Protein AF-A0A9P1CIF5-F1 (afdb_monomer)

Solvent-accessible surface area (backbone atoms only — not comparable to full-atom values): 9711 Å² total; per-residue (Å²): 131,91,74,78,72,89,51,53,85,76,82,89,64,55,72,82,75,47,66,75,45,49,61,61,50,40,55,51,46,74,74,70,58,48,92,87,38,67,70,45,48,45,51,50,53,31,41,52,23,53,39,50,41,52,48,57,54,58,76,45,66,86,44,72,33,36,52,74,68,55,19,50,54,40,32,51,26,46,49,49,28,52,50,43,34,46,54,52,20,58,58,37,60,79,41,91,54,38,63,38,55,59,52,65,84,46,74,65,60,54,50,50,47,54,38,29,75,40,14,54,75,37,26,48,76,82,69,40,66,69,67,57,56,61,57,50,53,50,51,49,53,49,36,53,66,31,43,68,94,43,52,90,74,52,16,60,56,51,28,52,54,52,50,53,52,52,54,53,56,62,76,72,109

Radius of gyration: 19.91 Å; Cα contacts (8 Å, |Δi|>4): 139; chains: 1; bounding box: 53×35×54 Å

Organism: NCBI:txid2562237

Secondary structure (DSSP, 8-state):
---PPSSS------HHHHTT-HHHHHHHHHHH--TT-HHHHHHHHHHHHHHHHHHHHHHTTT-SS--HHHHHHHHHHHHHHHHHHHHHHHHHHTSGGGGGTTT---HHHHHHHHHHHHTTTS-HHHH-TTTTTHHHHHHHHHHHHHHTT--TTHHHHHHHHHHHHHHHHHTT-

Nearest PDB structures (foldseek):
  7ah0-assembly1_A  TM=4.809E-01  e=8.182E+00  synthetic construct
  8gw8-assembly1_R  TM=3.738E-01  e=9.571E+00  Homo sapiens

Foldseek 3Di:
DPDPDWEADDDPDACVRCLPVLVVVLVVLVVDFDPVDPLSVLVNLLSVLVVQLSVLLVVCVPPQAHDPVSLVSNLVSLVSNLVSLVVNQVVCCVDPCVRNSGSPDDVVSVVSNVQSVCRRPGNSCVVPCSVPVVVVVVLVVLLVVQVVPDDPVRSVVNSVVVVVVVVVVVVVD

Structure (mmCIF, N/CA/C/O backbone):
data_AF-A0A9P1CIF5-F1
#
_entry.id   AF-A0A9P1CIF5-F1
#
loop_
_atom_site.group_PDB
_atom_site.id
_atom_site.type_symbol
_atom_site.label_atom_id
_atom_site.label_alt_id
_atom_site.label_comp_id
_atom_site.label_asym_id
_atom_site.label_entity_id
_atom_site.label_seq_id
_atom_site.pdbx_PDB_ins_code
_atom_site.Cartn_x
_atom_site.Cartn_y
_atom_site.Cartn_z
_atom_site.occupancy
_atom_site.B_iso_or_equiv
_atom_site.auth_seq_id
_atom_site.auth_comp_id
_atom_site.auth_asym_id
_atom_site.auth_atom_id
_atom_site.pdbx_PDB_model_num
ATOM 1 N N . MET A 1 1 ? 10.411 2.989 34.857 1.00 40.66 1 MET A N 1
ATOM 2 C CA . MET A 1 1 ? 9.180 3.481 34.201 1.00 40.66 1 MET A CA 1
ATOM 3 C C . MET A 1 1 ? 9.538 3.820 32.760 1.00 40.66 1 MET A C 1
ATOM 5 O O . MET A 1 1 ? 10.343 4.718 32.552 1.00 40.66 1 MET A O 1
ATOM 9 N N . PHE A 1 2 ? 9.073 3.046 31.775 1.00 47.34 2 PHE A N 1
ATOM 10 C CA . PHE A 1 2 ? 9.360 3.324 30.363 1.00 47.34 2 PHE A CA 1
ATOM 11 C C . PHE A 1 2 ? 8.592 4.580 29.945 1.00 47.34 2 PHE A C 1
ATOM 13 O O . PHE A 1 2 ? 7.393 4.531 29.686 1.00 47.34 2 PHE A O 1
ATOM 20 N N . VAL A 1 3 ? 9.272 5.725 29.933 1.00 48.62 3 VAL A N 1
ATOM 21 C CA . VAL A 1 3 ? 8.695 6.979 29.446 1.00 48.62 3 VAL A CA 1
ATOM 22 C C . VAL A 1 3 ? 8.527 6.842 27.933 1.00 48.62 3 VAL A C 1
ATOM 24 O O . VAL A 1 3 ? 9.516 6.700 27.208 1.00 48.62 3 VAL A O 1
ATOM 27 N N . ARG A 1 4 ? 7.280 6.840 27.442 1.00 53.44 4 ARG A N 1
ATOM 28 C CA . ARG A 1 4 ? 6.996 6.887 25.999 1.00 53.44 4 ARG A CA 1
ATOM 29 C C . ARG A 1 4 ? 7.668 8.141 25.435 1.00 53.44 4 ARG A C 1
ATOM 31 O O . ARG A 1 4 ? 7.334 9.254 25.835 1.00 53.44 4 ARG A O 1
ATOM 38 N N . LYS A 1 5 ? 8.625 7.965 24.517 1.00 57.75 5 LYS A N 1
ATOM 39 C CA . LYS A 1 5 ? 9.151 9.082 23.720 1.00 57.75 5 LYS A CA 1
ATOM 40 C C . LYS A 1 5 ? 7.978 9.744 22.992 1.00 57.75 5 LYS A C 1
ATOM 42 O O . LYS A 1 5 ? 7.099 9.041 22.498 1.00 57.75 5 LYS A O 1
ATOM 47 N N . SER A 1 6 ? 7.957 11.074 22.961 1.00 62.72 6 SER A N 1
ATOM 48 C CA . SER A 1 6 ? 6.931 11.834 22.249 1.00 62.72 6 SER A CA 1
ATOM 49 C C . SER A 1 6 ? 6.964 11.529 20.747 1.00 62.72 6 SER A C 1
ATOM 51 O O . SER A 1 6 ? 8.031 11.299 20.169 1.00 62.72 6 SER A O 1
ATOM 53 N N . GLY A 1 7 ? 5.786 11.534 20.122 1.00 64.50 7 GLY A N 1
ATOM 54 C CA . GLY A 1 7 ? 5.610 11.309 18.690 1.00 64.50 7 GLY A CA 1
ATOM 55 C C . GLY A 1 7 ? 4.974 9.959 18.336 1.00 64.50 7 GLY A C 1
ATOM 56 O O . GLY A 1 7 ? 4.632 9.172 19.222 1.00 64.50 7 GLY A O 1
ATOM 57 N N . PRO A 1 8 ? 4.788 9.700 17.031 1.00 66.12 8 PRO A N 1
ATOM 58 C CA . PRO A 1 8 ? 4.142 8.491 16.536 1.00 66.12 8 PRO A CA 1
ATOM 59 C C . PRO A 1 8 ? 4.886 7.220 16.944 1.00 66.12 8 PRO A C 1
ATOM 61 O O . PRO A 1 8 ? 6.121 7.187 17.015 1.00 66.12 8 PRO A O 1
ATOM 64 N N . VAL A 1 9 ? 4.121 6.148 17.171 1.00 70.38 9 VAL A N 1
ATOM 65 C CA . VAL A 1 9 ? 4.674 4.808 17.384 1.00 70.38 9 VAL A CA 1
ATOM 66 C C . VAL A 1 9 ? 5.437 4.411 16.124 1.00 70.38 9 VAL A C 1
ATOM 68 O O . VAL A 1 9 ? 4.863 4.247 15.051 1.00 70.38 9 VAL A O 1
ATOM 71 N N . LYS A 1 10 ? 6.759 4.277 16.244 1.00 67.94 10 LYS A N 1
ATOM 72 C CA . LYS A 1 10 ? 7.598 3.813 15.140 1.00 67.94 10 LYS A CA 1
ATOM 73 C C . LYS A 1 10 ? 7.545 2.294 15.092 1.00 67.94 10 LYS A C 1
ATOM 75 O O . LYS A 1 10 ? 8.212 1.641 15.894 1.00 67.94 10 LYS A O 1
ATOM 80 N N . LEU A 1 11 ? 6.795 1.749 14.140 1.00 65.75 11 LEU A N 1
ATOM 81 C CA . LEU A 1 11 ? 6.952 0.353 13.746 1.00 65.75 11 LEU A CA 1
ATOM 82 C C . LEU A 1 11 ? 8.355 0.189 13.151 1.00 65.75 11 LEU A C 1
ATOM 84 O O . LEU A 1 11 ? 8.720 0.857 12.185 1.00 65.75 11 LEU A O 1
ATOM 88 N N . ARG A 1 12 ? 9.175 -0.645 13.793 1.00 67.19 12 ARG A N 1
ATOM 89 C CA . ARG A 1 12 ? 10.501 -1.032 13.307 1.00 67.19 12 ARG A CA 1
ATOM 90 C C . ARG A 1 12 ? 10.386 -2.427 12.709 1.00 67.19 12 ARG A C 1
ATOM 92 O O . ARG A 1 12 ? 10.687 -3.399 13.385 1.00 67.19 12 ARG A O 1
ATOM 99 N N . GLY A 1 13 ? 9.903 -2.504 11.480 1.00 67.56 13 GLY A N 1
ATOM 100 C CA . GLY A 1 13 ? 9.923 -3.731 10.694 1.00 67.56 13 GLY A CA 1
ATOM 101 C C . GLY A 1 13 ? 10.331 -3.389 9.274 1.00 67.56 13 GLY A C 1
ATOM 102 O O . GLY A 1 13 ? 9.889 -2.368 8.739 1.00 67.56 13 GLY A O 1
ATOM 103 N N . LYS A 1 14 ? 11.208 -4.200 8.682 1.00 69.88 14 LYS A N 1
ATOM 104 C CA . LYS A 1 14 ? 11.510 -4.090 7.252 1.00 69.88 14 L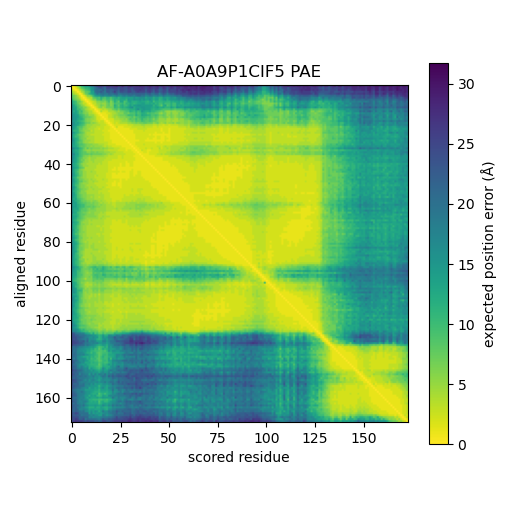YS A CA 1
ATOM 105 C C . LYS A 1 14 ? 10.269 -4.468 6.454 1.00 69.88 14 LYS A C 1
ATOM 107 O O . LYS A 1 14 ? 9.488 -5.306 6.901 1.00 69.88 14 LYS A O 1
ATOM 112 N N . ALA A 1 15 ? 10.113 -3.915 5.253 1.00 69.75 15 ALA A N 1
ATOM 113 C CA . ALA A 1 15 ? 8.962 -4.207 4.393 1.00 69.75 15 ALA A CA 1
ATOM 114 C C . ALA A 1 15 ? 8.740 -5.722 4.198 1.00 69.75 15 ALA A C 1
ATOM 116 O O . ALA A 1 15 ? 7.614 -6.201 4.280 1.00 69.75 15 ALA A O 1
ATOM 117 N N . ALA A 1 16 ? 9.824 -6.489 4.033 1.00 69.00 16 ALA A N 1
ATOM 118 C CA . ALA A 1 16 ? 9.770 -7.946 3.917 1.00 69.00 16 ALA A CA 1
ATOM 119 C C . ALA A 1 16 ? 9.288 -8.661 5.196 1.00 69.00 16 ALA A C 1
ATOM 121 O O . ALA A 1 16 ? 8.620 -9.685 5.097 1.00 69.00 16 ALA A O 1
ATOM 122 N N . GLU A 1 17 ? 9.598 -8.128 6.381 1.00 72.31 17 GLU A N 1
ATOM 123 C CA . GLU A 1 17 ? 9.223 -8.718 7.676 1.00 72.31 17 GLU A CA 1
ATOM 124 C C . GLU A 1 17 ? 7.747 -8.468 8.007 1.00 72.31 17 GLU A C 1
ATOM 126 O O . GLU A 1 17 ? 7.107 -9.293 8.652 1.00 72.31 17 GLU A O 1
ATOM 131 N N . ILE A 1 18 ? 7.201 -7.337 7.553 1.00 78.56 18 ILE A N 1
ATOM 132 C CA . ILE A 1 18 ? 5.812 -6.936 7.822 1.00 78.56 18 ILE A CA 1
ATOM 133 C C . ILE A 1 18 ? 4.846 -7.302 6.693 1.00 78.56 18 ILE A C 1
ATOM 135 O O . ILE A 1 18 ? 3.650 -7.075 6.833 1.00 78.56 18 ILE A O 1
ATOM 139 N N . LYS A 1 19 ? 5.344 -7.882 5.595 1.00 75.12 19 LYS A N 1
ATOM 140 C CA . LYS A 1 19 ? 4.545 -8.229 4.412 1.00 75.12 19 LYS A CA 1
ATOM 141 C C . LYS A 1 19 ? 3.349 -9.131 4.732 1.00 75.12 19 LYS A C 1
ATOM 143 O O . LYS A 1 19 ? 2.340 -9.044 4.061 1.00 75.12 19 LYS A O 1
ATOM 148 N N . CYS A 1 20 ? 3.461 -9.996 5.737 1.00 80.94 20 CYS A N 1
ATOM 149 C CA . CYS A 1 20 ? 2.384 -10.914 6.121 1.00 80.94 20 CYS A CA 1
ATOM 150 C C . CYS A 1 20 ? 1.609 -10.435 7.360 1.00 80.94 20 CYS A C 1
ATOM 152 O O . CYS A 1 20 ? 0.925 -11.228 7.997 1.00 80.94 20 CYS A O 1
ATOM 154 N N . LEU A 1 21 ? 1.763 -9.167 7.760 1.00 86.69 21 LEU A N 1
ATOM 155 C CA . LEU A 1 21 ? 1.127 -8.632 8.967 1.00 86.69 21 LEU A CA 1
ATOM 156 C C . LEU A 1 21 ? -0.330 -8.203 8.733 1.00 86.69 21 LEU A C 1
ATOM 158 O O . LEU A 1 21 ? -1.079 -8.109 9.703 1.00 86.69 21 LEU A O 1
ATOM 162 N N . GLY A 1 22 ? -0.731 -7.960 7.480 1.00 90.12 22 GLY A N 1
ATOM 163 C CA . GLY A 1 22 ? -2.070 -7.484 7.123 1.00 90.12 22 GLY A CA 1
ATOM 164 C C . GLY A 1 22 ? -3.186 -8.403 7.622 1.00 90.12 22 GLY A C 1
ATOM 165 O O . GLY A 1 22 ? -3.993 -7.987 8.455 1.00 90.12 22 GLY A O 1
ATOM 166 N N . GLU A 1 23 ? -3.193 -9.664 7.183 1.00 93.56 23 GLU A N 1
ATOM 167 C CA . GLU A 1 23 ? -4.243 -10.628 7.545 1.00 93.56 23 GLU A CA 1
ATOM 168 C C . GLU A 1 23 ? -4.332 -10.895 9.062 1.00 93.56 23 GLU A C 1
ATOM 170 O O . GLU A 1 23 ? -5.437 -10.813 9.605 1.00 93.56 23 GLU A O 1
ATOM 175 N N . PRO A 1 24 ? -3.227 -11.144 9.807 1.00 94.81 24 PRO A N 1
ATOM 176 C CA . PRO A 1 24 ? -3.306 -11.293 11.260 1.00 94.81 24 PRO A CA 1
ATOM 177 C C . PRO A 1 24 ? -3.837 -10.045 11.969 1.00 94.81 24 PRO A C 1
ATOM 179 O O . PRO A 1 24 ? -4.577 -10.164 12.947 1.00 94.81 24 PRO A O 1
ATOM 182 N N . LEU A 1 25 ? -3.475 -8.848 11.493 1.00 93.69 25 LEU A N 1
ATOM 183 C CA . LEU A 1 25 ? -3.959 -7.595 12.068 1.00 93.69 25 LEU A CA 1
ATOM 184 C C . LEU A 1 25 ? -5.456 -7.405 11.808 1.00 93.69 25 LEU A C 1
ATOM 186 O O . LEU A 1 25 ? -6.179 -7.002 12.719 1.00 93.69 25 LEU A O 1
ATOM 190 N N . LEU A 1 26 ? -5.924 -7.737 10.603 1.00 96.38 26 LEU A N 1
ATOM 191 C CA . LEU A 1 26 ? -7.343 -7.736 10.260 1.00 96.38 26 LEU A CA 1
ATOM 192 C C . LEU A 1 26 ? -8.125 -8.728 11.129 1.00 96.38 26 LEU A C 1
ATOM 194 O O . LEU A 1 26 ? -9.155 -8.359 11.693 1.00 96.38 26 LEU A O 1
ATOM 198 N N . ALA A 1 27 ? -7.629 -9.956 11.290 1.00 96.81 27 ALA A N 1
ATOM 199 C CA . ALA A 1 27 ? -8.264 -10.972 12.127 1.00 96.81 27 ALA A CA 1
ATOM 200 C C . ALA A 1 27 ? -8.340 -10.534 13.598 1.00 96.81 27 ALA A C 1
ATOM 202 O O . ALA A 1 27 ? -9.385 -10.661 14.237 1.00 96.81 27 ALA A O 1
ATOM 203 N N . TYR A 1 28 ? -7.253 -9.960 14.122 1.00 96.75 28 TYR A N 1
ATOM 204 C CA . TYR A 1 28 ? -7.225 -9.422 15.478 1.00 96.75 28 TYR A CA 1
ATOM 205 C C . TYR A 1 28 ? -8.222 -8.273 15.649 1.00 96.75 28 TYR A C 1
ATOM 207 O O . TYR A 1 28 ? -9.049 -8.325 16.558 1.00 96.75 28 TYR A O 1
ATOM 215 N N . TRP A 1 29 ? -8.199 -7.274 14.760 1.00 97.31 29 TRP A N 1
ATOM 216 C CA . TRP A 1 29 ? -9.115 -6.134 14.834 1.00 97.31 29 TRP A CA 1
ATOM 217 C C . TRP A 1 29 ? -10.575 -6.581 14.752 1.00 97.31 29 TRP A C 1
ATOM 219 O O . TRP A 1 29 ? -11.390 -6.160 15.566 1.00 97.31 29 TRP A O 1
ATOM 229 N N . SER A 1 30 ? -10.884 -7.514 13.848 1.00 96.50 30 SER A N 1
ATOM 230 C CA . SER A 1 30 ? -12.223 -8.101 13.702 1.00 96.50 30 SER A CA 1
ATOM 231 C C . SER A 1 30 ? -12.731 -8.765 14.987 1.00 96.50 30 SER A C 1
ATOM 233 O O . SER A 1 30 ? -13.933 -8.822 15.204 1.00 96.50 30 SER A O 1
ATOM 235 N N . SER A 1 31 ? -11.835 -9.244 15.857 1.00 96.81 31 SER A N 1
ATOM 236 C CA . SER A 1 31 ? -12.211 -9.878 17.128 1.00 96.81 31 SER A CA 1
ATOM 237 C C . SER A 1 31 ? -12.474 -8.899 18.277 1.00 96.81 31 SER A C 1
ATOM 239 O O . SER A 1 31 ? -13.050 -9.297 19.288 1.00 96.81 31 SER A O 1
ATOM 241 N N . CYS A 1 32 ? -12.026 -7.645 18.160 1.00 96.12 32 CYS A N 1
ATOM 242 C CA . CYS A 1 32 ? -12.039 -6.693 19.273 1.00 96.12 32 CYS A CA 1
ATOM 243 C C . CYS A 1 32 ? -12.598 -5.304 18.940 1.00 96.12 32 CYS A C 1
ATOM 245 O O . CYS A 1 32 ? -12.635 -4.451 19.830 1.00 96.12 32 CYS A O 1
ATOM 247 N N . TYR A 1 33 ? -12.974 -5.036 17.687 1.00 96.44 33 TYR A N 1
ATOM 248 C CA . TYR A 1 33 ? -13.557 -3.752 17.308 1.00 96.44 33 TYR A CA 1
ATOM 249 C C . TYR A 1 33 ? -14.967 -3.582 17.890 1.00 96.44 33 TYR A C 1
ATOM 251 O O . TYR A 1 33 ? -15.617 -4.535 18.312 1.00 96.44 33 TYR A O 1
ATOM 259 N N . ASP A 1 34 ? -15.423 -2.334 17.927 1.00 96.12 34 ASP A N 1
ATOM 260 C CA . ASP A 1 34 ? -16.751 -1.980 18.422 1.00 96.12 34 ASP A CA 1
ATOM 261 C C . ASP A 1 34 ? -17.634 -1.695 17.210 1.00 96.12 34 ASP A C 1
ATOM 263 O O . ASP A 1 34 ? -17.374 -0.752 16.461 1.00 96.12 34 ASP A O 1
ATOM 267 N N . GLU A 1 35 ? -18.657 -2.521 17.006 1.00 95.25 35 GLU A N 1
ATOM 268 C CA . GLU A 1 35 ? -19.595 -2.394 15.891 1.00 95.25 35 GLU A CA 1
ATOM 269 C C . GLU A 1 35 ? -20.430 -1.115 15.952 1.00 95.25 35 GLU A C 1
ATOM 271 O O . GLU A 1 35 ? -20.935 -0.675 14.926 1.00 95.25 35 GLU A O 1
ATOM 276 N N . THR A 1 36 ? -20.578 -0.498 17.123 1.00 97.06 36 THR A N 1
ATOM 277 C CA . THR A 1 36 ? -21.340 0.749 17.282 1.00 97.06 36 THR A CA 1
ATOM 278 C C . THR A 1 36 ? -20.497 1.995 17.016 1.00 97.06 36 THR A C 1
ATOM 280 O O . THR A 1 36 ? -21.039 3.089 16.852 1.00 97.06 36 THR A O 1
ATOM 283 N N . ASN A 1 37 ? -19.173 1.838 16.942 1.00 96.44 37 ASN A N 1
ATOM 284 C CA . ASN A 1 37 ? -18.231 2.925 16.732 1.00 96.44 37 ASN A CA 1
ATOM 285 C C . ASN A 1 37 ? -17.866 3.049 15.244 1.00 96.44 37 ASN A C 1
ATOM 287 O O . ASN A 1 37 ? -17.211 2.181 14.664 1.00 96.44 37 ASN A O 1
ATOM 291 N N . GLU A 1 38 ? -18.248 4.171 14.634 1.00 96.44 38 GLU A N 1
ATOM 292 C CA . GLU A 1 38 ? -18.004 4.448 13.215 1.00 96.44 38 GLU A CA 1
ATOM 293 C C . GLU A 1 38 ? -16.511 4.390 12.854 1.00 96.44 38 GLU A C 1
ATOM 295 O O . GLU A 1 38 ? -16.134 3.792 11.848 1.00 96.44 38 GLU A O 1
ATOM 300 N N . GLN A 1 39 ? -15.629 4.952 13.684 1.00 95.44 39 GLN A N 1
ATOM 301 C CA . GLN A 1 39 ? -14.189 4.938 13.423 1.00 95.44 39 GLN A CA 1
ATOM 302 C C . GLN A 1 39 ? -13.617 3.520 13.512 1.00 95.44 39 GLN A C 1
ATOM 304 O O . GLN A 1 39 ? -12.720 3.171 12.747 1.00 95.44 39 GLN A O 1
ATOM 309 N N . HIS A 1 40 ? -14.142 2.671 14.397 1.00 96.56 40 HIS A N 1
ATOM 310 C CA . HIS A 1 40 ? -13.733 1.267 14.472 1.00 96.56 40 HIS A CA 1
ATOM 311 C C . HIS A 1 40 ? -14.130 0.487 13.215 1.00 96.56 40 HIS A C 1
ATOM 313 O O . HIS A 1 40 ? -13.319 -0.292 12.703 1.00 96.56 40 HIS A O 1
ATOM 319 N N . GLN A 1 41 ? -15.330 0.742 12.687 1.00 97.44 41 GLN A N 1
ATOM 320 C CA . GLN A 1 41 ? -15.765 0.202 11.399 1.00 97.44 41 GLN A CA 1
ATOM 321 C C . GLN A 1 41 ? -14.879 0.716 10.255 1.00 97.44 41 GLN A C 1
ATOM 323 O O . GLN A 1 41 ? -14.414 -0.072 9.437 1.00 97.44 41 GLN A O 1
ATOM 328 N N . GLN A 1 42 ? -14.570 2.015 10.216 1.00 97.31 42 GLN A N 1
ATOM 329 C CA . GLN A 1 42 ? -13.673 2.595 9.208 1.00 97.31 42 GLN A CA 1
ATOM 330 C C . GLN A 1 42 ? -12.277 1.953 9.236 1.00 97.31 42 GLN A C 1
ATOM 332 O O . GLN A 1 42 ? -11.718 1.668 8.177 1.00 97.31 42 GLN A O 1
ATOM 337 N N . VAL A 1 43 ? -11.719 1.678 10.423 1.00 96.94 43 VAL A N 1
ATOM 338 C CA . VAL A 1 43 ? -10.441 0.953 10.562 1.00 96.94 43 VAL A CA 1
ATOM 339 C C . VAL A 1 43 ? -10.557 -0.478 10.037 1.00 96.94 43 VAL A C 1
ATOM 3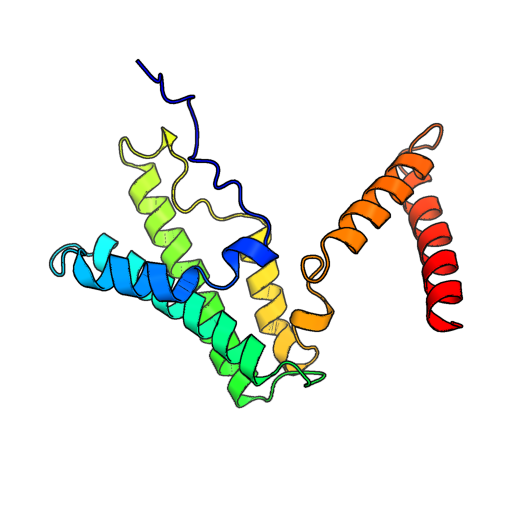41 O O . VAL A 1 43 ? -9.650 -0.936 9.343 1.00 96.94 43 VAL A O 1
ATOM 344 N N . LEU A 1 44 ? -11.666 -1.171 10.313 1.00 97.62 44 LEU A N 1
ATOM 345 C CA . LEU A 1 44 ? -11.911 -2.514 9.787 1.00 97.62 44 LEU A CA 1
ATOM 346 C C . LEU A 1 44 ? -11.912 -2.514 8.251 1.00 97.62 44 LEU A C 1
ATOM 348 O O . LEU A 1 44 ? -11.159 -3.275 7.643 1.00 97.62 44 LEU A O 1
ATOM 352 N N . TYR A 1 45 ? -12.682 -1.619 7.627 1.00 97.31 45 TYR A N 1
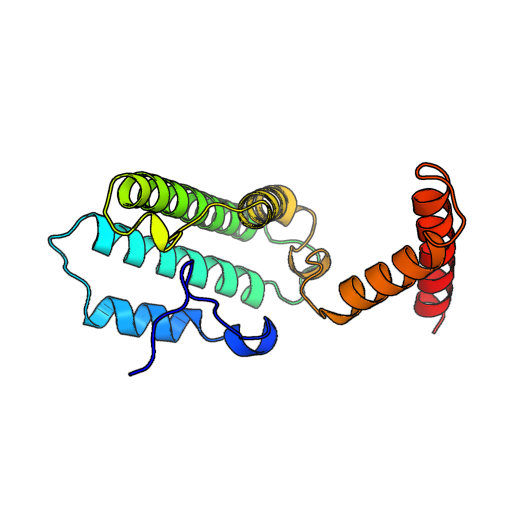ATOM 353 C CA . TYR A 1 45 ? -12.717 -1.482 6.168 1.00 97.31 45 TYR A CA 1
ATOM 354 C C . TYR A 1 45 ? -11.351 -1.091 5.593 1.00 97.31 45 TYR A C 1
ATOM 356 O O . TYR A 1 45 ? -10.935 -1.626 4.569 1.00 97.31 45 TYR A O 1
ATOM 364 N N . LEU A 1 46 ? -10.604 -0.213 6.266 1.00 96.94 46 LEU A N 1
ATOM 365 C CA . LEU A 1 46 ? -9.254 0.162 5.844 1.00 96.94 46 LEU A CA 1
ATOM 366 C C . LEU A 1 46 ? -8.307 -1.048 5.829 1.00 96.94 46 LEU A C 1
ATOM 368 O O . LEU A 1 46 ? -7.548 -1.216 4.874 1.00 96.94 46 LEU A O 1
ATOM 372 N N . LEU A 1 47 ? -8.363 -1.907 6.853 1.00 96.44 47 LEU A N 1
ATOM 373 C CA . LEU A 1 47 ? -7.565 -3.136 6.919 1.00 96.44 47 LEU A CA 1
ATOM 374 C C . LEU A 1 47 ? -7.965 -4.137 5.827 1.00 96.44 47 LEU A C 1
ATOM 376 O O . LEU A 1 47 ? -7.085 -4.728 5.201 1.00 96.44 47 LEU A O 1
ATOM 380 N N . GLN A 1 48 ? -9.263 -4.281 5.549 1.00 97.31 48 GLN A N 1
ATOM 381 C CA . GLN A 1 48 ? -9.761 -5.113 4.448 1.00 97.31 48 GLN A CA 1
ATOM 382 C C . GLN A 1 48 ? -9.242 -4.620 3.094 1.00 97.31 48 GLN A C 1
ATOM 384 O O . GLN A 1 48 ? -8.725 -5.415 2.313 1.00 97.31 48 GLN A O 1
ATOM 389 N N . MET A 1 49 ? -9.307 -3.310 2.832 1.00 97.38 49 MET A N 1
ATOM 390 C CA . MET A 1 49 ? -8.787 -2.731 1.589 1.00 97.38 49 MET A CA 1
ATOM 391 C C . MET A 1 49 ? -7.272 -2.906 1.463 1.00 97.38 49 MET A C 1
ATOM 393 O O . MET A 1 49 ? -6.779 -3.185 0.371 1.00 97.38 49 MET A O 1
ATOM 397 N N . SER A 1 50 ? -6.529 -2.805 2.571 1.00 94.31 50 SER A N 1
ATOM 398 C CA . SER A 1 50 ? -5.088 -3.083 2.586 1.00 94.31 50 SER A CA 1
ATOM 399 C C . SER A 1 50 ? -4.782 -4.532 2.195 1.00 94.31 50 SER A C 1
ATOM 401 O O . SER A 1 50 ? -3.924 -4.754 1.344 1.00 94.31 50 SER A O 1
ATOM 403 N N . CYS A 1 51 ? -5.494 -5.508 2.773 1.00 95.12 51 CYS A N 1
ATOM 404 C CA . CYS A 1 51 ? -5.318 -6.925 2.432 1.00 95.12 51 CYS A CA 1
ATOM 405 C C . CYS A 1 51 ? -5.707 -7.186 0.971 1.00 95.12 51 CYS A C 1
ATOM 407 O O . CYS A 1 51 ? -4.945 -7.804 0.233 1.00 95.12 51 CYS A O 1
ATOM 409 N N . ARG A 1 52 ? -6.824 -6.606 0.510 1.00 96.25 52 ARG A N 1
ATOM 410 C CA . ARG A 1 52 ? -7.278 -6.744 -0.879 1.00 96.25 52 ARG A CA 1
ATOM 411 C C . ARG A 1 52 ? -6.254 -6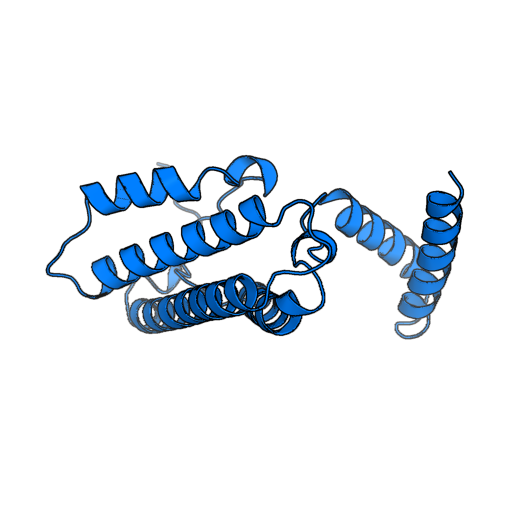.222 -1.887 1.00 96.25 52 ARG A C 1
ATOM 413 O O . ARG A 1 52 ? -6.047 -6.836 -2.931 1.00 96.25 52 ARG A O 1
ATOM 420 N N . CYS A 1 53 ? -5.590 -5.107 -1.581 1.00 94.69 53 CYS A N 1
ATOM 421 C CA . CYS A 1 53 ? -4.496 -4.603 -2.410 1.00 94.69 53 CYS A CA 1
ATOM 422 C C . CYS A 1 53 ? -3.371 -5.644 -2.538 1.00 94.69 53 CYS A C 1
ATOM 424 O O . CYS A 1 53 ? -2.907 -5.915 -3.645 1.00 94.69 53 CYS A O 1
ATOM 426 N N . GLU A 1 54 ? -2.936 -6.229 -1.417 1.00 92.00 54 GLU A N 1
ATOM 427 C CA . GLU A 1 54 ? -1.862 -7.229 -1.386 1.00 92.00 54 GLU A CA 1
ATOM 428 C C . GLU A 1 54 ? -2.230 -8.522 -2.124 1.00 92.00 54 GLU A C 1
ATOM 430 O O . GLU A 1 54 ? -1.388 -9.056 -2.851 1.00 92.00 54 GLU A O 1
ATOM 435 N N . GLU A 1 55 ? -3.474 -8.985 -1.993 1.00 94.19 55 GLU A N 1
ATOM 436 C CA . GLU A 1 55 ? -4.016 -10.138 -2.720 1.00 94.19 55 GLU A CA 1
ATOM 437 C C . GLU A 1 55 ? -3.910 -9.947 -4.234 1.00 94.19 55 GLU A C 1
ATOM 439 O O . GLU A 1 55 ? -3.256 -10.751 -4.898 1.00 94.19 55 GLU A O 1
ATOM 444 N N . ILE A 1 56 ? -4.446 -8.844 -4.774 1.00 96.12 56 ILE A N 1
ATOM 445 C CA . ILE A 1 56 ? -4.432 -8.577 -6.225 1.00 96.12 56 ILE A CA 1
ATOM 446 C C . ILE A 1 56 ? -2.990 -8.533 -6.750 1.00 96.12 56 ILE A C 1
ATOM 448 O O . ILE A 1 56 ? -2.658 -9.098 -7.796 1.00 96.12 56 ILE A O 1
ATOM 452 N N . ILE A 1 57 ? -2.091 -7.903 -5.989 1.00 92.88 57 ILE A N 1
ATOM 453 C CA . ILE A 1 57 ? -0.658 -7.848 -6.295 1.00 92.88 57 ILE A CA 1
ATOM 454 C C . ILE A 1 57 ? -0.016 -9.242 -6.271 1.00 92.88 57 ILE A C 1
ATOM 456 O O . ILE A 1 57 ? 0.921 -9.525 -7.030 1.00 92.88 57 ILE A O 1
ATOM 460 N N . PHE A 1 58 ? -0.440 -10.110 -5.360 1.00 91.81 58 PHE A N 1
ATOM 461 C CA . PHE A 1 58 ? 0.074 -11.467 -5.254 1.00 91.81 58 PHE A CA 1
ATOM 462 C C . PHE A 1 58 ? -0.431 -12.361 -6.391 1.00 91.81 58 PHE A C 1
ATOM 464 O O . PHE A 1 58 ? 0.376 -13.079 -6.990 1.00 91.81 58 PHE A O 1
ATOM 471 N N . GLU A 1 59 ? -1.715 -12.270 -6.724 1.00 94.75 59 GLU A N 1
ATOM 472 C CA . GLU A 1 59 ? -2.363 -12.973 -7.837 1.00 94.75 59 GLU A CA 1
ATOM 473 C C . GLU A 1 59 ? -1.699 -12.609 -9.172 1.00 94.75 59 GLU A C 1
ATOM 475 O O . GLU A 1 59 ? -1.360 -13.484 -9.968 1.00 94.75 59 GLU A O 1
ATOM 480 N N . ASN A 1 60 ? -1.356 -11.333 -9.353 1.00 94.81 60 ASN A N 1
ATOM 481 C CA . ASN A 1 60 ? -0.706 -10.821 -10.557 1.00 94.81 60 ASN A CA 1
ATOM 482 C C . ASN A 1 60 ? 0.836 -10.851 -10.508 1.00 94.81 60 ASN A C 1
ATOM 484 O O . ASN A 1 60 ? 1.499 -10.146 -11.268 1.00 94.81 60 ASN A O 1
ATOM 488 N N . LYS A 1 61 ? 1.470 -11.645 -9.632 1.00 91.38 61 LYS A N 1
ATOM 489 C CA . LYS A 1 61 ? 2.930 -11.567 -9.378 1.00 91.38 61 LYS A CA 1
ATOM 490 C C . LYS A 1 61 ? 3.845 -11.744 -10.596 1.00 91.38 61 LYS A C 1
A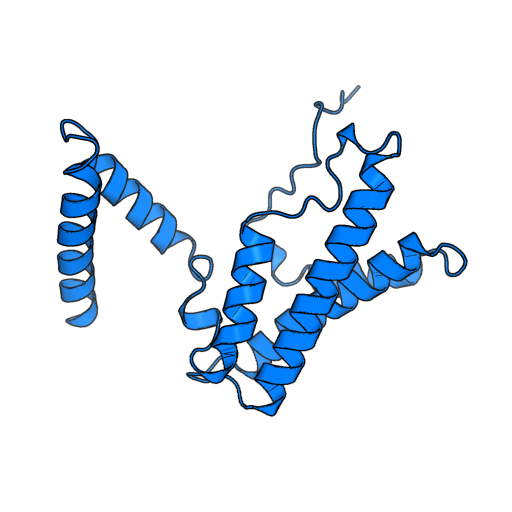TOM 492 O O . LYS A 1 61 ? 4.974 -11.264 -10.555 1.00 91.38 61 LYS A O 1
ATOM 497 N N . SER A 1 62 ? 3.403 -12.474 -11.617 1.00 92.19 62 SER A N 1
ATOM 498 C CA . SER A 1 62 ? 4.174 -12.774 -12.833 1.00 92.19 62 SER A CA 1
ATOM 499 C C . SER A 1 62 ? 3.733 -11.958 -14.046 1.00 92.19 62 SER A C 1
ATOM 501 O O . SER A 1 62 ? 4.339 -12.077 -15.108 1.00 92.19 62 SER A O 1
ATOM 503 N N . ALA A 1 63 ? 2.667 -11.168 -13.918 1.00 93.44 63 ALA A N 1
ATOM 504 C CA . ALA A 1 63 ? 2.121 -10.397 -15.020 1.00 93.44 63 ALA A 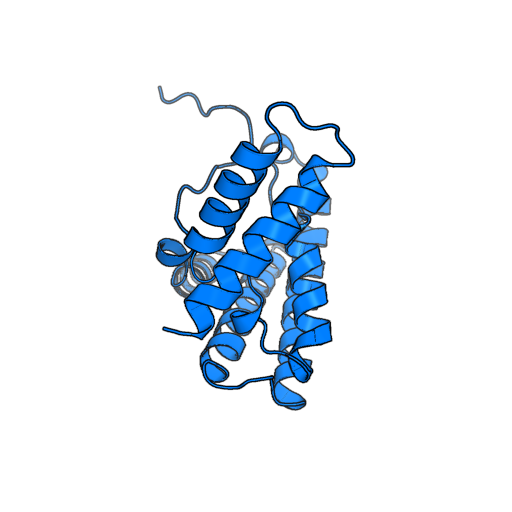CA 1
ATOM 505 C C . ALA A 1 63 ? 2.917 -9.100 -15.220 1.00 93.44 63 ALA A C 1
ATOM 507 O O . ALA A 1 63 ? 3.308 -8.445 -14.250 1.00 93.44 63 ALA A O 1
ATOM 508 N N . LEU A 1 64 ? 3.126 -8.704 -16.478 1.00 94.19 64 LEU A N 1
ATOM 509 C CA . LEU A 1 64 ? 3.755 -7.421 -16.814 1.00 94.19 64 LEU A CA 1
ATOM 510 C C . LEU A 1 64 ? 2.871 -6.231 -16.409 1.00 94.19 64 LEU A C 1
ATOM 512 O O . LEU A 1 64 ? 3.383 -5.192 -16.004 1.00 94.19 64 LEU A O 1
ATOM 516 N N . ALA A 1 65 ? 1.555 -6.405 -16.496 1.00 96.69 65 ALA A N 1
ATOM 517 C CA . ALA A 1 65 ? 0.519 -5.451 -16.123 1.00 96.69 65 ALA A CA 1
ATOM 518 C C . ALA A 1 65 ? -0.713 -6.216 -15.619 1.00 96.69 65 ALA A C 1
ATOM 520 O O . ALA A 1 65 ? -0.840 -7.410 -15.894 1.00 96.69 65 ALA A O 1
ATOM 521 N N . PHE A 1 66 ? -1.591 -5.547 -14.874 1.00 97.31 66 PHE A N 1
ATOM 522 C CA . PHE A 1 66 ? -2.844 -6.148 -14.411 1.00 97.31 66 PHE A CA 1
ATOM 523 C C . PHE A 1 66 ? -3.840 -6.293 -15.565 1.00 97.31 66 PHE A C 1
ATOM 525 O O . PHE A 1 66 ? -3.793 -5.527 -16.531 1.00 97.31 66 PHE A O 1
ATOM 532 N N . SER A 1 67 ? -4.750 -7.264 -15.452 1.00 97.75 67 SER A N 1
ATOM 533 C CA . SER A 1 67 ? -5.941 -7.316 -16.305 1.00 97.75 67 SER A CA 1
ATOM 534 C C . SER A 1 67 ? -6.811 -6.068 -16.081 1.00 97.75 67 SER A C 1
ATOM 536 O O . SER A 1 67 ? -6.677 -5.398 -15.057 1.00 97.75 67 SER A O 1
ATOM 538 N N . ASP A 1 68 ? -7.711 -5.735 -17.011 1.00 97.44 68 ASP A N 1
ATOM 539 C CA . ASP A 1 68 ? -8.612 -4.583 -16.829 1.00 97.44 68 ASP A CA 1
ATOM 540 C C . ASP A 1 68 ? -9.486 -4.730 -15.567 1.00 97.44 68 ASP A C 1
ATOM 542 O O . ASP A 1 68 ? -9.734 -3.747 -14.867 1.00 97.44 68 ASP A O 1
ATOM 546 N N . GLU A 1 69 ? -9.905 -5.960 -15.253 1.00 97.94 69 GLU A N 1
ATOM 547 C CA . GLU A 1 69 ? -10.673 -6.294 -14.050 1.00 97.94 69 GLU A CA 1
ATOM 548 C C . GLU A 1 69 ? -9.842 -6.083 -12.777 1.00 97.94 69 GLU A C 1
ATOM 550 O O . GLU A 1 69 ? -10.256 -5.349 -11.878 1.00 97.94 69 GLU A O 1
ATOM 555 N N . ASP A 1 70 ? -8.630 -6.641 -12.731 1.00 98.00 70 ASP A N 1
ATOM 556 C CA . ASP A 1 70 ? -7.741 -6.509 -11.574 1.00 98.00 70 ASP A CA 1
ATOM 557 C C . ASP A 1 70 ? -7.267 -5.070 -11.373 1.00 98.00 70 ASP A C 1
ATOM 559 O O . ASP A 1 70 ? -7.141 -4.608 -10.241 1.00 98.00 70 ASP A O 1
ATOM 563 N N . ALA A 1 71 ? -7.017 -4.333 -12.458 1.00 98.00 71 ALA A N 1
ATOM 564 C CA . ALA A 1 71 ? -6.641 -2.927 -12.399 1.00 98.00 71 ALA A CA 1
ATOM 565 C C . ALA A 1 71 ? -7.773 -2.070 -11.820 1.00 98.00 71 ALA A C 1
ATOM 567 O O . ALA A 1 71 ? -7.517 -1.217 -10.967 1.00 98.00 71 ALA A O 1
ATOM 568 N N . ALA A 1 72 ? -9.020 -2.311 -12.239 1.00 98.31 72 ALA A N 1
ATOM 569 C CA . ALA A 1 72 ? -10.185 -1.624 -11.693 1.00 98.31 72 ALA A CA 1
ATOM 570 C C . ALA A 1 72 ? -10.384 -1.952 -10.205 1.00 98.31 72 ALA A C 1
ATOM 572 O O . ALA A 1 72 ? -10.506 -1.033 -9.392 1.00 98.31 72 ALA A O 1
ATOM 573 N N . ALA A 1 73 ? -10.324 -3.236 -9.835 1.00 98.25 73 ALA A N 1
ATOM 574 C CA . ALA A 1 73 ? -10.443 -3.680 -8.446 1.00 98.25 73 ALA A CA 1
ATOM 575 C C . ALA A 1 73 ? -9.319 -3.118 -7.559 1.00 98.25 73 ALA A C 1
ATOM 577 O O . ALA A 1 73 ? -9.555 -2.689 -6.428 1.00 98.25 73 ALA A O 1
ATOM 578 N N . PHE A 1 74 ? -8.089 -3.070 -8.076 1.00 98.00 74 PHE A N 1
ATOM 579 C CA . PHE A 1 74 ? -6.948 -2.504 -7.364 1.00 98.00 74 PHE A CA 1
ATOM 580 C C . PHE A 1 74 ? -7.091 -0.994 -7.179 1.00 98.00 74 PHE A C 1
ATOM 582 O O . PHE A 1 74 ? -6.813 -0.472 -6.100 1.00 98.00 74 PHE A O 1
ATOM 589 N N . GLN A 1 75 ? -7.558 -0.284 -8.207 1.00 98.12 75 GLN A N 1
ATOM 590 C CA . GLN A 1 75 ? -7.840 1.142 -8.114 1.00 98.12 75 GLN A CA 1
ATOM 591 C C . GLN A 1 75 ? -8.921 1.437 -7.077 1.00 98.12 75 GLN A C 1
ATOM 593 O O . GLN A 1 75 ? -8.722 2.319 -6.242 1.00 98.12 75 GLN A O 1
ATOM 598 N N . GLU A 1 76 ? -10.024 0.694 -7.080 1.00 98.25 76 GLU A N 1
ATOM 599 C CA . GLU A 1 76 ? -11.079 0.844 -6.079 1.00 98.25 76 GLU A CA 1
ATOM 600 C C . GLU A 1 76 ? -10.538 0.628 -4.658 1.00 98.25 76 GLU A C 1
ATOM 602 O O . GLU A 1 76 ? -10.694 1.503 -3.802 1.00 98.25 76 GLU A O 1
ATOM 607 N N . ALA A 1 77 ? -9.807 -0.468 -4.430 1.00 98.06 77 ALA A N 1
ATOM 608 C CA . ALA A 1 77 ? -9.240 -0.789 -3.123 1.00 98.06 77 ALA A CA 1
ATOM 609 C C . ALA A 1 77 ? -8.242 0.276 -2.631 1.00 98.06 77 ALA A C 1
ATOM 611 O O . ALA A 1 77 ? -8.321 0.722 -1.484 1.00 98.06 77 ALA A O 1
ATOM 612 N N . VAL A 1 78 ? -7.329 0.743 -3.493 1.00 97.38 78 VAL A N 1
ATOM 613 C CA . VAL A 1 78 ? -6.333 1.766 -3.131 1.00 97.38 78 VAL A CA 1
ATOM 614 C C . VAL A 1 78 ? -6.992 3.111 -2.823 1.00 97.38 78 VAL A C 1
ATOM 616 O O . VAL A 1 78 ? -6.595 3.792 -1.872 1.00 97.38 78 VAL A O 1
ATOM 619 N N . PHE A 1 79 ? -8.000 3.512 -3.600 1.00 97.81 79 PHE A N 1
ATOM 620 C CA . PHE A 1 79 ? -8.703 4.774 -3.373 1.00 97.81 79 PHE A CA 1
ATOM 621 C C . PHE A 1 79 ? -9.567 4.711 -2.112 1.00 97.81 79 PHE A C 1
ATOM 623 O O . PHE A 1 79 ? -9.548 5.663 -1.331 1.00 97.81 79 PHE A O 1
ATOM 630 N N . ALA A 1 80 ? -10.243 3.587 -1.858 1.00 97.62 80 ALA A N 1
ATOM 631 C CA . ALA A 1 80 ? -10.971 3.353 -0.615 1.00 97.62 80 ALA A CA 1
ATOM 632 C C . ALA A 1 80 ? -10.030 3.389 0.602 1.00 97.62 80 ALA A C 1
ATOM 634 O O . ALA A 1 80 ? -10.297 4.113 1.562 1.00 97.62 80 ALA A O 1
ATOM 635 N N . TYR A 1 81 ? -8.883 2.704 0.533 1.00 96.75 81 TYR A N 1
ATOM 636 C CA . TYR A 1 81 ? -7.842 2.744 1.565 1.00 96.75 81 TYR A CA 1
ATOM 637 C C . TYR A 1 81 ? -7.361 4.177 1.844 1.00 96.75 81 TYR A C 1
ATOM 639 O O . TYR A 1 81 ? -7.311 4.616 2.995 1.00 96.75 81 TYR A O 1
ATOM 647 N N . GLY A 1 82 ? -7.032 4.933 0.790 1.00 96.00 82 GLY A N 1
ATOM 648 C CA . GLY A 1 82 ? -6.568 6.314 0.910 1.00 96.00 82 GLY A CA 1
ATOM 649 C C . GLY A 1 82 ? -7.630 7.253 1.484 1.00 96.00 82 GLY A C 1
ATOM 650 O O . GLY A 1 82 ? -7.319 8.083 2.340 1.00 96.00 82 GLY A O 1
ATOM 651 N N . HIS A 1 83 ? -8.883 7.102 1.050 1.00 96.19 83 HIS A N 1
ATOM 652 C CA . HIS A 1 83 ? -10.005 7.907 1.520 1.00 96.19 83 HIS A CA 1
ATOM 653 C C . HIS A 1 83 ? -10.323 7.639 2.995 1.00 96.19 83 HIS A C 1
ATOM 655 O O . HIS A 1 83 ? -10.360 8.581 3.786 1.00 96.19 83 HIS A O 1
ATOM 661 N N . LEU A 1 84 ? -10.461 6.369 3.391 1.00 96.62 84 LEU A N 1
ATOM 662 C CA . LEU A 1 84 ? -10.677 5.978 4.788 1.00 96.62 84 LEU A CA 1
ATOM 663 C C . LEU A 1 84 ? -9.524 6.443 5.682 1.00 96.62 84 LEU A C 1
ATOM 665 O O . LEU A 1 84 ? -9.756 6.982 6.763 1.00 96.62 84 LEU A O 1
ATOM 669 N N . GLY A 1 85 ? -8.281 6.307 5.209 1.00 95.69 85 GLY A N 1
ATOM 670 C CA . GLY A 1 85 ? -7.106 6.792 5.930 1.00 95.69 85 GLY A CA 1
ATOM 671 C C . GLY A 1 85 ? -7.157 8.301 6.168 1.00 95.69 85 GLY A C 1
ATOM 672 O O . GLY A 1 85 ? -6.842 8.761 7.264 1.00 95.69 85 GLY A O 1
ATOM 673 N N . HIS A 1 86 ? -7.613 9.070 5.177 1.00 95.00 86 HIS A N 1
ATOM 674 C CA . HIS A 1 86 ? -7.795 10.513 5.313 1.00 95.00 86 HIS A CA 1
ATOM 675 C C . HIS A 1 86 ? -8.914 10.883 6.296 1.00 95.00 86 HIS A C 1
ATOM 677 O O . HIS A 1 86 ? -8.711 11.768 7.126 1.00 95.00 86 HIS A O 1
ATOM 683 N N . LEU A 1 87 ? -10.062 10.199 6.250 1.00 95.25 87 LEU A N 1
ATOM 684 C CA . LEU A 1 87 ? -11.165 10.431 7.192 1.00 95.25 87 LEU A CA 1
ATOM 685 C C . LEU A 1 87 ? -10.738 10.163 8.639 1.00 95.25 87 LEU A C 1
ATOM 687 O O . LEU A 1 87 ? -10.937 11.010 9.511 1.00 95.25 87 LEU A O 1
ATOM 691 N N . LEU A 1 88 ? -10.079 9.027 8.879 1.00 95.25 88 LEU A N 1
ATOM 692 C CA . LEU A 1 88 ? -9.542 8.671 10.192 1.00 95.25 88 LEU A CA 1
ATOM 693 C C . LEU A 1 88 ? -8.489 9.679 10.655 1.00 95.25 88 LEU A C 1
ATOM 695 O O . LEU A 1 88 ? -8.487 10.087 11.816 1.00 95.25 88 LEU A O 1
ATOM 699 N N . TRP A 1 89 ? -7.613 10.125 9.753 1.00 93.62 89 TRP A N 1
ATOM 700 C CA . TRP A 1 89 ? -6.647 11.172 10.062 1.00 93.62 89 TRP A CA 1
ATOM 701 C C . TRP A 1 89 ? -7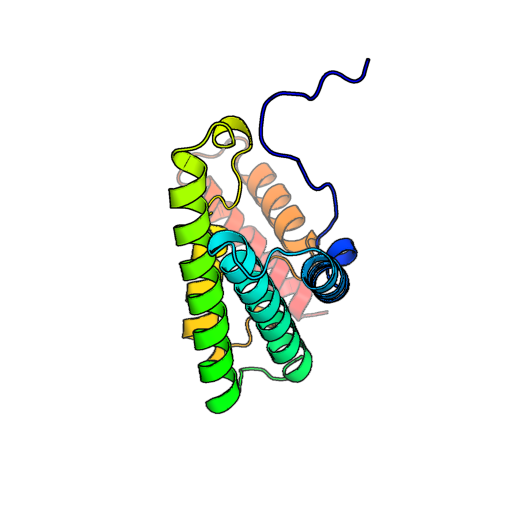.339 12.457 10.514 1.00 93.62 89 TRP A C 1
ATOM 703 O O . TRP A 1 89 ? -7.018 12.948 11.594 1.00 93.62 89 TRP A O 1
ATOM 713 N N . CYS A 1 90 ? -8.306 12.966 9.746 1.00 92.75 90 CYS A N 1
ATOM 714 C CA . CYS A 1 90 ? -9.077 14.161 10.095 1.00 92.75 90 CYS A CA 1
ATOM 715 C C . CYS A 1 90 ? -9.751 14.019 11.465 1.00 92.75 90 CYS A C 1
ATOM 717 O O . CYS A 1 90 ? -9.580 14.894 12.310 1.00 92.75 90 CYS A O 1
ATOM 719 N N . HIS A 1 91 ? -10.415 12.889 11.726 1.00 92.88 91 HIS A N 1
ATOM 720 C CA . HIS A 1 91 ? -11.037 12.615 13.021 1.00 92.88 91 HIS A CA 1
ATOM 721 C C . HIS A 1 91 ? -10.016 12.682 14.168 1.00 92.88 91 HIS A C 1
ATOM 723 O O . HIS A 1 91 ? -10.185 13.428 15.132 1.00 92.88 91 HIS A O 1
ATOM 729 N N . PHE A 1 92 ? -8.900 11.954 14.063 1.00 90.69 92 PHE A N 1
ATOM 730 C CA . PHE A 1 92 ? -7.919 11.895 15.148 1.00 90.69 92 PHE A CA 1
ATOM 731 C C . PHE A 1 92 ? -7.064 13.164 15.288 1.00 90.69 92 PHE A C 1
ATOM 733 O O . PHE A 1 92 ? -6.465 13.359 16.350 1.00 90.69 92 PHE A O 1
ATOM 740 N N . GLN A 1 93 ? -7.032 14.054 14.288 1.00 87.81 93 GLN A N 1
ATOM 741 C CA . GLN A 1 93 ? -6.415 15.383 14.409 1.00 87.81 93 GLN A CA 1
ATOM 742 C C . GLN A 1 93 ? -7.136 16.291 15.415 1.00 87.81 93 GLN A C 1
ATOM 744 O O . GLN A 1 93 ? -6.499 17.195 15.963 1.00 87.81 93 GLN A O 1
ATOM 749 N N . GLU A 1 94 ? -8.422 16.055 15.671 1.00 85.62 94 GLU A N 1
ATOM 750 C CA . GLU A 1 94 ? -9.240 16.843 16.604 1.00 85.62 94 GLU A CA 1
ATOM 751 C C . GLU A 1 94 ? -9.240 16.266 18.030 1.00 85.62 94 GLU A C 1
ATOM 753 O O . GLU A 1 94 ? -9.712 16.903 18.968 1.00 85.62 94 GLU A O 1
ATOM 758 N N . THR A 1 95 ? -8.651 15.082 18.215 1.00 84.62 95 THR A N 1
ATOM 759 C CA . THR A 1 95 ? -8.589 14.378 19.505 1.00 84.62 95 THR A CA 1
ATOM 760 C C . THR A 1 95 ? -7.237 14.554 20.206 1.00 84.62 95 THR A C 1
ATOM 762 O O . THR A 1 95 ? -6.228 14.928 19.599 1.00 84.62 95 THR A O 1
ATOM 765 N N . ASP A 1 96 ? -7.155 14.153 21.478 1.00 79.06 96 ASP A N 1
ATOM 766 C CA . ASP A 1 96 ? -5.889 14.069 22.227 1.00 79.06 96 ASP A CA 1
ATOM 767 C C . ASP A 1 96 ? -4.856 13.115 21.590 1.00 79.06 96 ASP A C 1
ATOM 769 O O . ASP A 1 96 ? -3.656 13.167 21.896 1.00 79.06 96 ASP A O 1
ATOM 773 N N . LEU A 1 97 ? -5.293 12.267 20.653 1.00 77.81 97 LEU A N 1
ATOM 774 C CA . LEU A 1 97 ? -4.440 11.356 19.895 1.00 77.81 97 LEU A CA 1
ATOM 775 C C . LEU A 1 97 ? -3.659 12.053 18.773 1.00 77.81 97 LEU A C 1
ATOM 777 O O . LEU A 1 97 ? -2.748 11.441 18.213 1.00 77.81 97 LEU A O 1
ATOM 781 N N . LYS A 1 98 ? -3.894 13.347 18.509 1.00 78.38 98 LYS A N 1
ATOM 782 C CA . LYS A 1 98 ? -3.132 14.151 17.534 1.00 78.38 98 LYS A CA 1
ATOM 783 C C . LYS A 1 98 ? -1.617 14.007 17.689 1.00 78.38 98 LYS A C 1
ATOM 785 O O . LYS A 1 98 ? -0.889 13.865 16.707 1.00 78.38 98 LYS A O 1
ATOM 790 N N . LYS A 1 99 ? -1.123 13.992 18.934 1.00 74.31 99 LYS A N 1
ATOM 791 C CA . LYS A 1 99 ? 0.317 13.868 19.247 1.00 74.31 99 LYS A CA 1
ATOM 792 C C . LYS A 1 99 ? 0.921 12.528 18.805 1.00 74.31 99 LYS A C 1
ATOM 794 O O . LYS A 1 99 ? 2.143 12.420 18.708 1.00 74.31 99 LYS A O 1
ATOM 799 N N . GLN A 1 100 ? 0.086 11.521 18.551 1.00 77.44 100 GLN A N 1
ATOM 800 C CA . GLN A 1 100 ? 0.494 10.195 18.091 1.00 77.44 100 GLN A CA 1
ATOM 801 C C . GLN A 1 100 ? 0.547 10.088 16.561 1.00 77.44 100 GLN A C 1
ATOM 803 O O . GLN A 1 100 ? 1.026 9.075 16.064 1.00 77.44 100 GLN A O 1
ATOM 808 N N . GLY A 1 101 ? 0.097 11.105 15.811 1.00 80.56 101 GLY A N 1
ATOM 809 C CA . GLY A 1 101 ? 0.197 11.128 14.347 1.00 80.56 101 GLY A CA 1
ATOM 810 C C . GLY A 1 101 ? -0.486 9.944 13.654 1.00 80.56 101 GLY A C 1
ATOM 811 O O . GLY A 1 101 ? 0.009 9.467 12.629 1.00 80.56 101 GLY A O 1
ATOM 812 N N . LEU A 1 102 ? -1.582 9.438 14.228 1.00 85.94 102 LEU A N 1
ATOM 813 C CA . LEU A 1 102 ? -2.308 8.286 13.693 1.00 85.94 102 LEU A CA 1
ATOM 814 C C . LEU A 1 102 ? -2.853 8.588 12.292 1.00 85.94 102 LEU A C 1
ATOM 816 O O . LEU A 1 102 ? -3.263 9.713 12.012 1.00 85.94 102 LEU A O 1
ATOM 820 N N . PHE A 1 103 ? -2.818 7.578 11.419 1.00 89.00 103 PHE A N 1
ATOM 821 C CA . PHE A 1 103 ? -3.352 7.621 10.049 1.00 89.00 103 PHE A CA 1
ATOM 822 C C . PHE A 1 103 ? -2.799 8.738 9.151 1.00 89.00 103 PHE A C 1
ATOM 824 O O . PHE A 1 103 ? -3.397 9.064 8.136 1.00 89.00 103 PHE A O 1
ATOM 831 N N . THR A 1 104 ? -1.633 9.308 9.478 1.00 88.06 104 THR A N 1
ATOM 832 C CA . THR A 1 104 ? -1.024 10.384 8.678 1.00 88.06 104 THR A CA 1
ATOM 833 C C . THR A 1 104 ? -0.936 10.007 7.194 1.00 88.06 104 THR A C 1
ATOM 835 O O . THR A 1 104 ? -0.208 9.083 6.827 1.00 88.06 104 THR A O 1
ATOM 838 N N . CYS A 1 105 ? -1.630 10.757 6.332 1.00 87.12 105 CYS A N 1
ATOM 839 C CA . CYS A 1 105 ? -1.506 10.621 4.884 1.00 87.12 105 CYS A CA 1
ATOM 840 C C . CYS A 1 105 ? -0.112 11.083 4.451 1.00 87.12 105 CYS A C 1
ATOM 842 O O . CYS A 1 105 ? 0.281 12.227 4.679 1.00 87.12 105 CYS A O 1
ATOM 844 N N . THR A 1 106 ? 0.652 10.190 3.827 1.00 87.81 106 THR A N 1
ATOM 845 C CA . THR A 1 106 ? 2.028 10.486 3.410 1.00 87.81 106 THR A CA 1
ATOM 846 C C . THR A 1 106 ? 2.126 10.616 1.895 1.00 87.81 106 THR A C 1
ATOM 848 O O . THR A 1 106 ? 1.245 10.178 1.156 1.00 87.81 106 THR A O 1
ATOM 851 N N . SER A 1 107 ? 3.254 11.135 1.403 1.00 87.06 107 SER A N 1
ATOM 852 C CA . SER A 1 107 ? 3.586 11.077 -0.027 1.00 87.06 107 SER A CA 1
ATOM 853 C C . SER A 1 107 ? 3.583 9.644 -0.579 1.00 87.06 107 SER A C 1
ATOM 855 O O . SER A 1 107 ? 3.305 9.452 -1.760 1.00 87.06 107 SER A O 1
ATOM 857 N N . LYS A 1 108 ? 3.812 8.626 0.266 1.00 85.00 108 LYS A N 1
ATOM 858 C CA . LYS A 1 108 ? 3.703 7.213 -0.124 1.00 85.00 108 LYS A CA 1
ATOM 859 C C . LYS A 1 108 ? 2.257 6.808 -0.417 1.00 85.00 108 LYS A C 1
ATOM 861 O O . LYS A 1 108 ? 2.032 6.077 -1.373 1.00 85.00 108 LYS A O 1
ATOM 866 N N . THR A 1 109 ? 1.290 7.324 0.346 1.00 89.38 109 THR A N 1
ATOM 867 C CA . THR A 1 109 ? -0.145 7.125 0.076 1.00 89.38 109 THR A CA 1
ATOM 868 C C . THR A 1 109 ? -0.525 7.711 -1.286 1.00 89.38 109 THR A C 1
ATOM 870 O O . THR A 1 109 ? -1.232 7.088 -2.063 1.00 89.38 109 THR A O 1
ATOM 873 N N . HIS A 1 110 ? 0.007 8.882 -1.633 1.00 91.00 110 HIS A N 1
ATOM 874 C CA . HIS A 1 110 ? -0.216 9.459 -2.958 1.00 91.00 110 HIS A CA 1
ATOM 875 C C . HIS A 1 110 ? 0.454 8.643 -4.079 1.00 91.00 110 HIS A C 1
ATOM 877 O O . HIS A 1 110 ? -0.138 8.422 -5.134 1.00 91.00 110 HIS A O 1
ATOM 883 N N . ALA A 1 111 ? 1.675 8.156 -3.844 1.00 89.94 111 ALA A N 1
ATOM 884 C CA . ALA A 1 111 ? 2.403 7.339 -4.812 1.00 89.94 111 ALA A CA 1
ATOM 885 C C . ALA A 1 111 ? 1.702 6.001 -5.113 1.00 89.94 111 ALA A C 1
ATOM 887 O O . ALA A 1 111 ? 1.700 5.563 -6.265 1.00 89.94 111 ALA A O 1
ATOM 888 N N . ILE A 1 112 ? 1.069 5.362 -4.118 1.00 91.50 112 ILE A N 1
ATOM 889 C CA . ILE A 1 112 ? 0.284 4.143 -4.362 1.00 91.50 112 ILE A CA 1
ATOM 890 C C . ILE A 1 112 ? -0.977 4.434 -5.189 1.00 91.50 112 ILE A C 1
ATOM 892 O O . ILE A 1 112 ? -1.287 3.644 -6.074 1.00 91.50 112 ILE A O 1
ATOM 896 N N . CYS A 1 113 ? -1.630 5.592 -5.020 1.00 94.19 113 CYS A N 1
ATOM 897 C CA . CYS A 1 113 ? -2.751 5.990 -5.885 1.00 94.19 113 CYS A CA 1
ATOM 898 C C . CYS A 1 113 ? -2.327 6.113 -7.356 1.00 94.19 113 CYS A C 1
ATOM 900 O O . CYS A 1 113 ? -3.015 5.607 -8.239 1.00 94.19 113 CYS A O 1
ATOM 902 N N . HIS A 1 114 ? -1.168 6.724 -7.632 1.00 94.25 114 HIS A N 1
ATOM 903 C CA . HIS A 1 114 ? -0.617 6.759 -8.996 1.00 94.25 114 HIS A CA 1
ATOM 904 C C . HIS A 1 114 ? -0.269 5.369 -9.517 1.00 94.25 114 HIS A C 1
ATOM 906 O O . HIS A 1 114 ? -0.534 5.064 -10.676 1.00 94.25 114 HIS A O 1
ATOM 912 N N . SER A 1 115 ? 0.283 4.512 -8.656 1.00 93.88 115 SER A N 1
ATOM 913 C CA . SER A 1 115 ? 0.575 3.119 -9.015 1.00 93.88 115 SER A CA 1
ATOM 914 C C . SER A 1 115 ? -0.702 2.380 -9.420 1.00 93.88 115 SER A C 1
ATOM 916 O O . SER A 1 115 ? -0.689 1.618 -10.380 1.00 93.88 115 SER A O 1
ATOM 918 N N . ALA A 1 116 ? -1.818 2.645 -8.738 1.00 96.19 116 ALA A N 1
ATOM 919 C CA . ALA A 1 116 ? -3.105 2.060 -9.076 1.00 96.19 116 ALA A CA 1
ATOM 920 C C . ALA A 1 116 ? -3.641 2.548 -10.430 1.00 96.19 116 ALA A C 1
ATOM 922 O O . ALA A 1 116 ? -4.015 1.721 -11.258 1.00 96.19 116 ALA A O 1
ATOM 923 N N . LEU A 1 117 ? -3.575 3.856 -10.707 1.00 96.56 117 LEU A N 1
ATOM 924 C CA . LEU A 1 117 ? -3.980 4.435 -12.000 1.00 96.56 117 LEU A CA 1
ATOM 925 C C . LEU A 1 117 ? -3.177 3.881 -13.189 1.00 96.56 117 LEU A C 1
ATOM 927 O O . LEU A 1 117 ? -3.674 3.831 -14.314 1.00 96.56 117 LEU A O 1
ATOM 931 N N . LEU A 1 118 ? -1.927 3.479 -12.950 1.00 96.25 118 LEU A N 1
ATOM 932 C CA . LEU A 1 118 ? -1.024 2.957 -13.977 1.00 96.25 118 LEU A CA 1
ATOM 933 C C . LEU A 1 118 ? -0.982 1.422 -14.035 1.00 96.25 118 LEU A C 1
ATOM 935 O O . LEU A 1 118 ? -0.362 0.874 -14.947 1.00 96.25 118 LEU A O 1
ATOM 939 N N . SER A 1 119 ? -1.657 0.731 -13.112 1.00 96.56 119 SER A N 1
ATOM 940 C CA . SER A 1 119 ? -1.545 -0.724 -12.921 1.00 96.56 119 SER A CA 1
ATOM 941 C C . SER A 1 119 ? -1.945 -1.553 -14.149 1.00 96.56 119 SER A C 1
ATOM 943 O O . SER A 1 119 ? -1.351 -2.603 -14.405 1.00 96.56 119 SER A O 1
ATOM 945 N N . ARG A 1 120 ? -2.873 -1.038 -14.968 1.00 97.38 120 ARG A N 1
ATOM 946 C CA . ARG A 1 120 ? -3.282 -1.643 -16.249 1.00 97.38 120 ARG A CA 1
ATOM 947 C C . ARG A 1 120 ? -2.196 -1.629 -17.329 1.00 97.38 120 ARG A C 1
ATOM 949 O O . ARG A 1 120 ? -2.284 -2.353 -18.311 1.00 97.38 120 ARG A O 1
ATOM 956 N N . TYR A 1 121 ? -1.198 -0.758 -17.191 1.00 96.75 121 TYR A N 1
ATOM 957 C CA . TYR A 1 121 ? -0.097 -0.631 -18.149 1.00 96.75 121 TYR A CA 1
ATOM 958 C C . TYR A 1 121 ? 1.194 -1.244 -17.626 1.00 96.75 121 TYR A C 1
ATOM 960 O O . TYR A 1 121 ? 2.026 -1.691 -18.412 1.00 96.75 121 TYR A O 1
ATOM 968 N N . LEU A 1 122 ? 1.382 -1.221 -16.307 1.00 94.56 122 LEU A N 1
ATOM 969 C CA . LEU A 1 122 ? 2.585 -1.711 -15.668 1.00 94.56 122 LEU A CA 1
ATOM 970 C C . LEU A 1 122 ? 2.272 -2.177 -14.253 1.00 94.56 122 LEU A C 1
ATOM 972 O O . LEU A 1 122 ? 1.742 -1.427 -13.436 1.00 94.56 122 LEU A O 1
ATOM 976 N N . ASN A 1 123 ? 2.642 -3.417 -13.960 1.00 93.50 123 ASN A N 1
ATOM 977 C CA . ASN A 1 123 ? 2.431 -4.025 -12.662 1.00 93.50 123 ASN A CA 1
ATOM 978 C C . ASN A 1 123 ? 3.172 -3.216 -11.581 1.00 93.50 123 ASN A C 1
ATOM 980 O O . ASN A 1 123 ? 4.396 -3.056 -11.684 1.00 93.50 123 ASN A O 1
ATOM 984 N N . PRO A 1 124 ? 2.485 -2.754 -10.516 1.00 91.19 124 PRO A N 1
ATOM 985 C CA . PRO A 1 124 ? 3.103 -1.995 -9.430 1.00 91.19 124 PRO A CA 1
ATOM 986 C C . PRO A 1 124 ? 4.346 -2.666 -8.830 1.00 91.19 124 PRO A C 1
ATOM 988 O O . PRO A 1 124 ? 5.276 -1.977 -8.421 1.00 91.19 124 PRO A O 1
ATOM 991 N N . ARG A 1 125 ? 4.426 -4.004 -8.839 1.00 86.31 125 ARG A N 1
ATOM 992 C CA . ARG A 1 125 ? 5.591 -4.759 -8.339 1.00 86.31 125 ARG A CA 1
ATOM 993 C C . ARG A 1 125 ? 6.882 -4.488 -9.098 1.00 86.31 125 ARG A C 1
ATOM 995 O O . ARG A 1 125 ? 7.948 -4.653 -8.518 1.00 86.31 125 ARG A O 1
ATOM 1002 N N . LEU A 1 126 ? 6.783 -4.131 -10.377 1.00 83.50 126 LEU A N 1
ATOM 1003 C CA . LEU A 1 126 ? 7.937 -3.894 -11.243 1.00 83.50 126 LEU A CA 1
ATOM 1004 C C . LEU A 1 126 ? 8.519 -2.490 -11.056 1.00 83.50 126 LEU A C 1
ATOM 1006 O O . LEU A 1 126 ? 9.682 -2.264 -11.369 1.00 83.50 126 LEU A O 1
ATOM 1010 N N . VAL A 1 127 ? 7.718 -1.553 -10.543 1.00 77.25 127 VAL A N 1
ATOM 1011 C CA . VAL A 1 127 ? 8.108 -0.145 -10.349 1.00 77.25 127 VAL A CA 1
ATOM 1012 C C . VAL A 1 127 ? 8.201 0.270 -8.892 1.00 77.25 127 VAL A C 1
ATOM 1014 O O . VAL A 1 127 ? 8.726 1.340 -8.584 1.00 77.25 127 VAL A O 1
ATOM 1017 N N . TRP A 1 128 ? 7.702 -0.547 -7.969 1.00 75.38 128 TRP A N 1
ATOM 1018 C CA . TRP A 1 128 ? 7.861 -0.277 -6.556 1.00 75.38 128 TRP A CA 1
ATOM 1019 C C . TRP A 1 128 ? 9.322 -0.390 -6.148 1.00 75.38 128 TRP A C 1
ATOM 1021 O O . TRP A 1 128 ? 9.848 -1.481 -5.952 1.00 75.38 128 TRP A O 1
ATOM 1031 N N . CYS A 1 129 ? 9.922 0.766 -5.861 1.00 58.53 129 CYS A N 1
ATOM 1032 C CA . CYS A 1 129 ? 11.259 0.925 -5.280 1.00 58.53 129 CYS A CA 1
ATOM 1033 C C . CYS A 1 129 ? 11.451 0.233 -3.910 1.00 58.53 129 CYS A C 1
ATOM 1035 O O . CYS A 1 129 ? 12.500 0.388 -3.288 1.00 58.53 129 CYS A O 1
ATOM 1037 N N . PHE A 1 130 ? 10.426 -0.457 -3.398 1.00 51.25 130 PHE A N 1
ATOM 1038 C CA . PHE A 1 130 ? 10.425 -1.181 -2.127 1.00 51.25 130 PHE A CA 1
ATOM 1039 C C . PHE A 1 130 ? 10.508 -2.704 -2.297 1.00 51.25 130 PHE A C 1
ATOM 1041 O O . PHE A 1 130 ? 10.738 -3.400 -1.307 1.00 51.25 130 PHE A O 1
ATOM 1048 N N . ILE A 1 131 ? 10.346 -3.240 -3.516 1.00 47.44 131 ILE A N 1
ATOM 1049 C CA . ILE A 1 131 ? 10.753 -4.618 -3.803 1.00 47.44 131 ILE A CA 1
ATOM 1050 C C . ILE A 1 131 ? 12.283 -4.592 -3.929 1.00 47.44 131 ILE A C 1
ATOM 1052 O O . ILE A 1 131 ? 12.837 -4.017 -4.856 1.00 47.44 131 ILE A O 1
ATOM 1056 N N . GLY A 1 132 ? 12.970 -5.110 -2.908 1.00 52.31 132 GLY A N 1
ATOM 1057 C CA . GLY A 1 132 ? 14.427 -5.004 -2.800 1.00 52.31 132 GLY A CA 1
ATOM 1058 C C . GLY A 1 132 ? 14.891 -3.598 -2.413 1.00 52.31 132 GLY A C 1
ATOM 1059 O O . GLY A 1 132 ? 15.469 -2.892 -3.234 1.00 52.31 132 GLY A O 1
ATOM 1060 N N . GLU A 1 133 ? 14.692 -3.214 -1.141 1.00 57.50 133 GLU A N 1
ATOM 1061 C CA . GLU A 1 133 ? 15.227 -1.982 -0.505 1.00 57.50 133 GLU A CA 1
ATOM 1062 C C . GLU A 1 133 ? 16.701 -1.664 -0.850 1.00 57.50 133 GLU A C 1
ATOM 1064 O O . GLU A 1 133 ? 17.147 -0.521 -0.708 1.00 57.50 133 GLU A O 1
ATOM 1069 N N . ASP A 1 134 ? 17.442 -2.652 -1.346 1.00 62.88 134 ASP A N 1
ATOM 1070 C CA . ASP A 1 134 ? 18.789 -2.533 -1.880 1.00 62.88 134 ASP A CA 1
ATOM 1071 C C . ASP A 1 134 ? 18.898 -1.504 -3.010 1.00 62.88 134 ASP A C 1
ATOM 1073 O O . ASP A 1 134 ? 19.846 -0.718 -2.996 1.00 62.88 134 ASP A O 1
ATOM 1077 N N . MET A 1 135 ? 17.940 -1.413 -3.945 1.00 70.12 135 MET A N 1
ATOM 1078 C CA . MET A 1 135 ? 18.057 -0.472 -5.072 1.00 70.12 135 MET A CA 1
ATOM 1079 C C . MET A 1 135 ? 18.020 0.980 -4.589 1.00 70.12 135 MET A C 1
ATOM 1081 O O . MET A 1 135 ? 18.862 1.784 -4.983 1.00 70.12 135 MET A O 1
ATOM 1085 N N 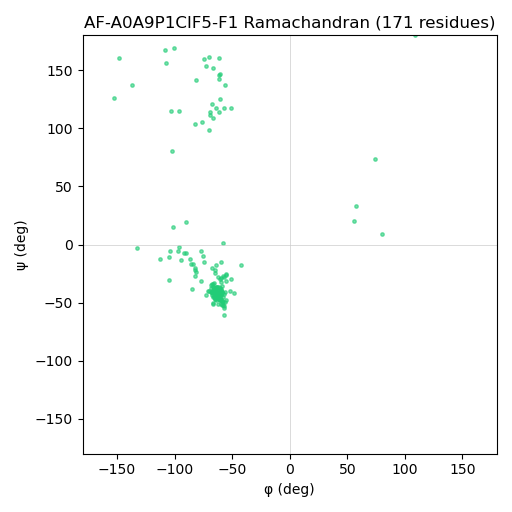. MET A 1 136 ? 17.096 1.332 -3.688 1.00 73.94 136 MET A N 1
ATOM 1086 C CA . MET A 1 136 ? 17.027 2.700 -3.167 1.00 73.94 136 MET A CA 1
ATOM 1087 C C . MET A 1 136 ? 18.245 3.040 -2.303 1.00 73.94 136 MET A C 1
ATOM 1089 O O . MET A 1 136 ? 18.779 4.141 -2.427 1.00 73.94 136 MET A O 1
ATOM 1093 N N . SER A 1 137 ? 18.721 2.105 -1.473 1.00 74.38 137 SER A N 1
ATOM 1094 C CA . SER A 1 137 ? 19.964 2.285 -0.708 1.00 74.38 137 SER A CA 1
ATOM 1095 C C . SER A 1 137 ? 21.165 2.491 -1.639 1.00 74.38 137 SER A C 1
ATOM 1097 O O . SER A 1 137 ? 21.957 3.414 -1.444 1.00 74.38 137 SER A O 1
ATOM 1099 N N . THR A 1 138 ? 21.249 1.708 -2.715 1.00 81.31 138 THR A N 1
ATOM 1100 C CA . THR A 1 138 ? 22.303 1.793 -3.735 1.00 81.31 138 THR A CA 1
ATOM 1101 C C . THR A 1 138 ? 22.250 3.125 -4.480 1.00 81.31 138 THR A C 1
ATOM 1103 O O . THR A 1 138 ? 23.262 3.814 -4.588 1.00 81.31 138 THR A O 1
ATOM 1106 N N . VAL A 1 139 ? 21.065 3.557 -4.923 1.00 82.38 139 VAL A N 1
ATOM 1107 C CA . VAL A 1 139 ? 20.872 4.850 -5.599 1.00 82.38 139 VAL A CA 1
ATOM 1108 C C . VAL A 1 139 ? 21.169 6.020 -4.657 1.00 82.38 139 VAL A C 1
ATOM 1110 O O . VAL A 1 139 ? 21.766 7.009 -5.085 1.00 82.38 139 VAL A O 1
ATOM 1113 N N . GLN A 1 140 ? 20.819 5.927 -3.370 1.00 85.81 140 GLN A N 1
ATOM 1114 C CA . GLN A 1 140 ? 21.172 6.947 -2.377 1.00 85.81 140 GLN A CA 1
ATOM 1115 C C . GLN A 1 140 ? 22.683 7.043 -2.176 1.00 85.81 140 GLN A C 1
ATOM 1117 O O . GLN A 1 140 ? 23.215 8.151 -2.179 1.00 85.81 140 GLN A O 1
ATOM 1122 N N . GLN A 1 141 ? 23.380 5.913 -2.045 1.00 88.00 141 GLN A N 1
ATOM 1123 C CA . GLN A 1 141 ? 24.840 5.886 -1.932 1.00 88.00 141 GLN A CA 1
ATOM 1124 C C . GLN A 1 141 ? 25.506 6.456 -3.190 1.00 88.00 141 GLN A C 1
ATOM 1126 O O . GLN A 1 141 ? 26.402 7.297 -3.090 1.00 88.00 141 GLN A O 1
ATOM 1131 N N . LEU A 1 142 ? 25.010 6.077 -4.372 1.00 88.38 142 LEU A N 1
ATOM 1132 C CA . LEU A 1 142 ? 25.475 6.602 -5.653 1.00 88.38 142 LEU A CA 1
ATOM 1133 C C . LEU A 1 142 ? 25.284 8.122 -5.745 1.00 88.38 142 LEU A C 1
ATOM 1135 O O . LEU A 1 142 ? 26.205 8.853 -6.111 1.00 88.38 142 LEU A O 1
ATOM 1139 N N . THR A 1 143 ? 24.102 8.605 -5.361 1.00 87.75 143 THR A N 1
ATOM 1140 C CA . THR A 1 143 ? 23.773 10.034 -5.369 1.00 87.75 143 THR A CA 1
ATOM 1141 C C . THR A 1 143 ? 24.631 10.792 -4.359 1.00 87.75 143 THR A C 1
ATOM 1143 O O . THR A 1 143 ? 25.199 11.829 -4.692 1.00 87.75 143 THR A O 1
ATOM 1146 N N . GLN A 1 144 ? 24.814 10.266 -3.143 1.00 88.81 144 GLN A N 1
ATOM 1147 C CA . GLN A 1 144 ? 25.687 10.871 -2.132 1.00 88.81 144 GLN A CA 1
ATOM 1148 C C . GLN A 1 144 ? 27.124 11.011 -2.646 1.00 88.81 144 GLN A C 1
ATOM 1150 O O . GLN A 1 144 ? 27.701 12.097 -2.540 1.00 88.81 144 GLN A O 1
ATOM 1155 N N . ALA A 1 145 ? 27.667 9.974 -3.290 1.00 89.06 145 ALA A N 1
ATOM 1156 C CA . ALA A 1 145 ? 28.986 10.029 -3.920 1.00 89.06 145 ALA A CA 1
ATOM 1157 C C . ALA A 1 145 ? 29.077 11.117 -5.007 1.00 89.06 145 ALA A C 1
ATOM 1159 O O . ALA A 1 145 ? 30.120 11.750 -5.167 1.00 89.06 145 ALA A O 1
ATOM 1160 N N . CYS A 1 146 ? 27.975 11.388 -5.711 1.00 90.50 146 CYS A N 1
ATOM 1161 C CA . CYS A 1 146 ? 27.898 12.417 -6.745 1.00 90.50 146 CYS A CA 1
ATOM 1162 C C . CYS A 1 146 ? 27.585 13.822 -6.211 1.00 90.50 146 CYS A C 1
ATOM 1164 O O . CYS A 1 146 ? 27.814 14.792 -6.922 1.00 90.50 146 CYS A O 1
ATOM 1166 N N . THR A 1 147 ? 27.094 13.984 -4.982 1.00 88.19 147 THR A N 1
ATOM 1167 C CA . THR A 1 147 ? 26.841 15.320 -4.401 1.00 88.19 147 THR A CA 1
ATOM 1168 C C . THR A 1 147 ? 28.090 15.978 -3.817 1.00 88.19 147 THR A C 1
ATOM 1170 O O . THR A 1 147 ? 28.165 17.205 -3.740 1.00 88.19 147 THR A O 1
ATOM 1173 N N . LYS A 1 148 ? 29.111 15.197 -3.441 1.00 85.69 148 LYS A N 1
ATOM 1174 C CA . LYS A 1 148 ? 30.340 15.738 -2.851 1.00 85.69 148 LYS A CA 1
ATOM 1175 C C . LYS A 1 148 ? 31.144 16.524 -3.895 1.00 85.69 148 LYS A C 1
ATOM 1177 O O . LYS A 1 148 ? 31.699 15.946 -4.823 1.00 85.69 148 LYS A O 1
ATOM 1182 N N . GLY A 1 149 ? 31.223 17.844 -3.719 1.00 85.06 149 GLY A N 1
ATOM 1183 C CA . GLY A 1 149 ? 31.996 18.743 -4.588 1.00 85.06 149 GLY A CA 1
ATOM 1184 C C . GLY A 1 149 ? 31.311 19.131 -5.903 1.00 85.06 149 GLY A C 1
ATOM 1185 O O . GLY A 1 149 ? 31.953 19.754 -6.743 1.00 85.06 149 GLY A O 1
ATOM 1186 N N . ASN A 1 150 ? 30.031 18.793 -6.085 1.00 87.75 150 ASN A N 1
ATOM 1187 C CA . ASN A 1 150 ? 29.242 19.179 -7.257 1.00 87.75 150 ASN A CA 1
ATOM 1188 C C . ASN A 1 150 ? 28.205 20.250 -6.903 1.00 87.75 150 ASN A C 1
ATOM 1190 O O . ASN A 1 150 ? 27.794 20.386 -5.751 1.00 87.75 150 ASN A O 1
ATOM 1194 N N . THR A 1 151 ? 27.780 21.023 -7.903 1.00 90.69 151 THR A N 1
ATOM 1195 C CA . THR A 1 151 ? 26.723 22.019 -7.717 1.00 90.69 151 THR A CA 1
ATOM 1196 C C . THR A 1 151 ? 25.361 21.322 -7.609 1.00 90.69 151 THR A C 1
ATOM 1198 O O . THR A 1 151 ? 25.206 20.195 -8.095 1.00 90.69 151 THR A O 1
ATOM 1201 N N . PRO A 1 152 ? 24.337 21.978 -7.030 1.00 86.31 152 PRO A N 1
ATOM 1202 C CA . PRO A 1 152 ? 22.987 21.412 -6.948 1.00 86.31 152 PRO A CA 1
ATOM 1203 C C . PRO A 1 152 ? 22.398 20.990 -8.304 1.00 86.31 152 PRO A C 1
ATOM 1205 O O . PRO A 1 152 ? 21.570 20.087 -8.354 1.00 86.31 152 PRO A O 1
ATOM 1208 N N . LEU A 1 153 ? 22.844 21.615 -9.400 1.00 87.44 153 LEU A N 1
ATOM 1209 C CA . LEU A 1 153 ? 22.438 21.278 -10.767 1.00 87.44 153 LEU A CA 1
ATOM 1210 C C . LEU A 1 153 ? 23.260 20.127 -11.369 1.00 87.44 153 LEU A C 1
ATOM 1212 O O . LEU A 1 153 ? 22.697 19.287 -12.067 1.00 87.44 153 LEU A O 1
ATOM 1216 N N . SER A 1 154 ? 24.571 20.052 -11.108 1.00 89.31 154 SER A N 1
ATOM 1217 C CA . SER A 1 154 ? 25.427 19.016 -11.708 1.00 89.31 154 SER A CA 1
ATOM 1218 C C . SER A 1 154 ? 25.370 17.670 -10.977 1.00 89.31 154 SER A C 1
ATOM 1220 O O . SER A 1 154 ? 25.548 16.627 -11.606 1.00 89.31 154 SER A O 1
ATOM 1222 N N . GLY A 1 155 ? 25.078 17.669 -9.672 1.00 89.75 155 GLY A N 1
ATOM 1223 C CA . GLY A 1 155 ? 24.976 16.451 -8.859 1.00 89.75 155 GLY A CA 1
ATOM 1224 C C . GLY A 1 155 ? 23.933 15.444 -9.373 1.00 89.75 155 GLY A C 1
ATOM 1225 O O . GLY A 1 155 ? 24.286 14.279 -9.590 1.00 89.75 155 GLY A O 1
ATOM 1226 N N . PRO A 1 156 ? 22.673 15.856 -9.620 1.00 88.56 156 PRO A N 1
ATOM 1227 C CA . PRO A 1 156 ? 21.644 14.971 -10.168 1.00 88.56 156 PRO A CA 1
ATOM 1228 C C . PRO A 1 156 ? 22.002 14.411 -11.550 1.00 88.56 156 PRO A C 1
ATOM 1230 O O . PRO A 1 156 ? 21.854 13.212 -11.775 1.00 88.56 156 PRO A O 1
ATOM 1233 N N . MET A 1 157 ? 22.542 15.246 -12.447 1.00 91.69 157 MET A N 1
ATOM 1234 C CA . MET A 1 157 ? 22.946 14.825 -13.796 1.00 91.69 157 MET A CA 1
ATOM 1235 C C . MET A 1 157 ? 24.038 13.752 -13.754 1.00 91.69 157 MET A C 1
ATOM 1237 O O . MET A 1 157 ? 23.917 12.718 -14.404 1.00 91.69 157 MET A O 1
ATOM 1241 N N . LYS A 1 158 ? 25.062 13.946 -12.916 1.00 92.38 158 LYS A N 1
ATOM 1242 C CA . LYS A 1 158 ? 26.146 12.971 -12.742 1.00 92.38 158 LYS A CA 1
ATOM 1243 C C . LYS A 1 158 ? 25.661 11.660 -12.111 1.00 92.38 158 LYS A C 1
ATOM 1245 O O . LYS A 1 158 ? 26.101 10.581 -12.498 1.00 92.38 158 LYS A O 1
ATOM 1250 N N . SER A 1 159 ? 24.720 11.752 -11.169 1.00 91.44 159 SER A N 1
ATOM 1251 C CA . SER A 1 159 ? 24.087 10.576 -10.554 1.00 91.44 159 SER A CA 1
ATOM 1252 C C . SER A 1 159 ? 23.326 9.746 -11.593 1.00 91.44 159 SER A C 1
ATOM 1254 O O . SER A 1 159 ? 23.456 8.524 -11.614 1.00 91.44 159 SER A O 1
ATOM 1256 N N . LEU A 1 160 ? 22.584 10.408 -12.490 1.00 90.19 160 LEU A N 1
ATOM 1257 C CA . LEU A 1 160 ? 21.873 9.779 -13.609 1.00 90.19 160 LEU A CA 1
ATOM 1258 C C . LEU A 1 160 ? 22.825 9.104 -14.603 1.00 90.19 160 LEU A C 1
ATOM 1260 O O . LEU A 1 160 ? 22.563 7.981 -15.028 1.00 90.19 160 LEU A O 1
ATOM 1264 N N . GLU A 1 161 ? 23.935 9.755 -14.958 1.00 92.94 161 GLU A N 1
ATOM 1265 C CA . GLU A 1 161 ? 24.948 9.173 -15.848 1.00 92.94 161 GLU A CA 1
ATOM 1266 C C . GLU A 1 161 ? 25.551 7.893 -15.267 1.00 92.94 161 GLU A C 1
ATOM 1268 O O . GLU A 1 161 ? 25.604 6.871 -15.954 1.00 92.94 161 GLU A O 1
ATOM 1273 N N . HIS A 1 162 ? 25.958 7.920 -13.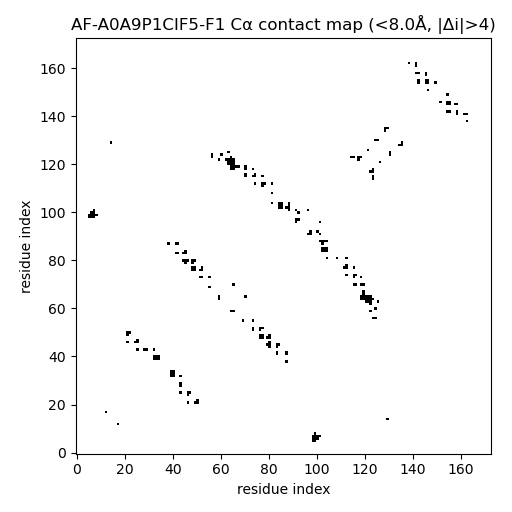994 1.00 91.44 162 HIS A N 1
ATOM 1274 C CA . HIS A 1 162 ? 26.499 6.732 -13.339 1.00 91.44 162 HIS A CA 1
ATOM 1275 C C . HIS A 1 162 ? 25.454 5.620 -13.209 1.00 91.44 162 HIS A C 1
ATOM 1277 O O . HIS A 1 162 ? 25.778 4.455 -13.432 1.00 91.44 162 HIS A O 1
ATOM 1283 N N . TRP A 1 163 ? 24.203 5.967 -12.890 1.00 89.25 163 TRP A N 1
ATOM 1284 C CA . TRP A 1 163 ? 23.114 4.995 -12.826 1.00 89.25 163 TRP A CA 1
ATOM 1285 C C . TRP A 1 163 ? 22.898 4.324 -14.185 1.00 89.25 163 TRP A C 1
ATOM 1287 O O . TRP A 1 163 ? 22.816 3.103 -14.260 1.00 89.25 163 TRP A O 1
ATOM 1297 N N . ARG A 1 164 ? 22.912 5.099 -15.278 1.00 89.88 164 ARG A N 1
ATOM 1298 C CA . ARG A 1 164 ? 22.780 4.564 -16.640 1.00 89.88 164 ARG A CA 1
ATOM 1299 C C . ARG A 1 164 ? 23.893 3.572 -16.984 1.00 89.88 164 ARG A C 1
ATOM 1301 O O . ARG A 1 164 ? 23.611 2.551 -17.604 1.00 89.88 164 ARG A O 1
ATOM 1308 N N . ILE A 1 165 ? 25.138 3.860 -16.593 1.00 91.50 165 ILE A N 1
ATOM 1309 C CA . ILE A 1 165 ? 26.273 2.942 -16.792 1.00 91.50 165 ILE A CA 1
ATOM 1310 C C . ILE A 1 165 ? 26.077 1.663 -15.972 1.00 91.50 165 ILE A C 1
ATOM 1312 O O . ILE A 1 165 ? 26.237 0.574 -16.513 1.00 91.50 165 ILE A O 1
ATOM 1316 N N . ALA A 1 166 ? 25.699 1.787 -14.698 1.00 85.94 166 ALA A N 1
ATOM 1317 C CA . ALA A 1 166 ? 25.470 0.640 -13.822 1.00 85.94 166 ALA A CA 1
ATOM 1318 C C . ALA A 1 166 ? 24.379 -0.293 -14.375 1.00 85.94 166 ALA A C 1
ATOM 1320 O O . ALA A 1 166 ? 24.625 -1.485 -14.532 1.00 85.94 166 ALA A O 1
ATOM 1321 N N . MET A 1 167 ? 23.229 0.262 -14.776 1.00 84.38 167 MET A N 1
ATOM 1322 C CA . MET A 1 167 ? 22.137 -0.512 -15.378 1.00 84.38 167 MET A CA 1
ATOM 1323 C C . MET A 1 167 ? 22.552 -1.187 -16.689 1.00 84.38 167 MET A C 1
ATOM 1325 O O . MET A 1 167 ? 22.113 -2.296 -16.975 1.00 84.38 167 MET A O 1
ATOM 1329 N N . HIS A 1 168 ? 23.392 -0.534 -17.500 1.00 87.50 168 HIS A N 1
ATOM 1330 C CA . HIS A 1 168 ? 23.888 -1.121 -18.746 1.00 87.50 168 HIS A CA 1
ATOM 1331 C C . HIS A 1 168 ? 24.771 -2.349 -18.498 1.00 87.50 168 HIS A C 1
ATOM 1333 O O . HIS A 1 168 ? 24.671 -3.319 -19.243 1.00 87.50 168 HIS A O 1
ATOM 1339 N N . LEU A 1 169 ? 25.614 -2.308 -17.462 1.00 85.94 169 LEU A N 1
ATOM 1340 C CA . LEU A 1 169 ? 26.473 -3.430 -17.080 1.00 85.94 169 LEU A CA 1
ATOM 1341 C C . LEU A 1 169 ? 25.663 -4.590 -16.489 1.00 85.94 169 LEU A C 1
ATOM 1343 O O . LEU A 1 169 ? 25.937 -5.739 -16.811 1.00 85.94 169 LEU A O 1
ATOM 1347 N N . GLU A 1 170 ? 24.654 -4.292 -15.670 1.00 79.56 170 GLU A N 1
ATOM 1348 C CA . GLU A 1 170 ? 23.774 -5.301 -15.068 1.00 79.56 170 GLU A CA 1
ATOM 1349 C C . GLU A 1 170 ? 22.922 -6.034 -16.116 1.00 79.56 170 GLU A C 1
ATOM 1351 O O . GLU A 1 170 ? 22.749 -7.243 -16.042 1.00 79.56 170 GLU A O 1
ATOM 1356 N N . TRP A 1 171 ? 22.436 -5.336 -17.147 1.00 69.06 171 TRP A N 1
ATOM 1357 C CA . TRP A 1 171 ? 21.630 -5.960 -18.208 1.00 69.06 171 TRP A CA 1
ATOM 1358 C C . TRP A 1 171 ? 22.443 -6.801 -19.207 1.00 69.06 171 TRP A C 1
ATOM 1360 O O . TRP A 1 171 ? 21.861 -7.464 -20.068 1.00 69.06 171 TRP A O 1
ATOM 1370 N N . GLN A 1 172 ? 23.776 -6.725 -19.147 1.00 66.50 172 GLN A N 1
ATOM 1371 C CA . GLN A 1 172 ? 24.691 -7.518 -19.975 1.00 66.50 172 GLN A CA 1
ATOM 1372 C C . GLN A 1 172 ? 25.170 -8.808 -19.294 1.00 66.50 172 GLN A C 1
ATOM 1374 O O . GLN A 1 172 ? 25.747 -9.652 -19.981 1.00 66.50 172 GLN A O 1
ATOM 1379 N N . SER A 1 173 ? 24.964 -8.949 -17.980 1.00 50.41 173 SER A N 1
ATOM 1380 C CA . SER A 1 173 ? 25.303 -10.142 -17.187 1.00 50.41 173 SER A CA 1
ATOM 1381 C C . SER A 1 173 ? 24.134 -11.107 -17.062 1.00 50.41 173 SER A C 1
ATOM 1383 O O . SER A 1 173 ? 24.395 -12.329 -17.092 1.00 50.41 173 SER A O 1
#

pLDDT: mean 86.62, std 12.89, range [40.66, 98.31]

Mean predicted aligned error: 9.21 Å

Sequence (173 aa):
MFVRKSGPVKLRGKAAEIKCLGEPLLAYWSSCYDETNEQHQQVLYLLQMSCRCEEIIFENKSALAFSDEDAAAFQEAVFAYGHLGHLLWCHFQETDLKKQGLFTCTSKTHAICHSALLSRYLNPRLVWCFIGEDMMSTVQQLTQACTKGNTPLSGPMKSLEHWRIAMHLEWQS